Protein AF-X1DRN3-F1 (afdb_monomer_lite)

Secondary structure (DSSP, 8-state):
--THHHHHHHHHHHHHHHHHHHHHHTGGGS-HHHHHHHHHHHHHHHHHHTT----HHHHHHHHHHHHHHHH---TTHHHHTT---------

pLDDT: mean 74.1, std 18.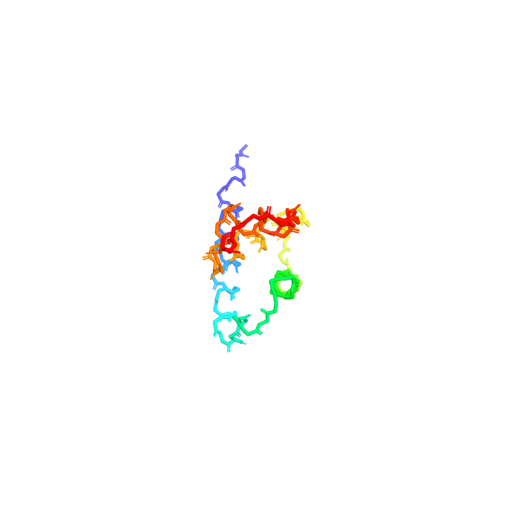59, range [34.59, 92.56]

Foldseek 3Di:
DDPPVVLVVVLVVLLVVLLVVCVVVVCVPPDLVVQLVVLLVSSVVCCVVVVPDDDPVSSNVSSVVSSCVPVPPDPVVVVVVPDPPPDDDDD

Radius of gyration: 16.75 Å; chains: 1; bounding box: 47×30×55 Å

Sequence (91 aa):
MSSIDGDIDISNYLSKKILKKIKAVDLSKLLPDARLKRIDKYLREIVEDEKIIISQKEICKLAREIYEDSFSFGPVSFLINGVTLKGLILW

Organism: NCBI:txid412755

Structure (mmCIF, N/CA/C/O backbone):
data_AF-X1DRN3-F1
#
_entry.id   AF-X1DRN3-F1
#
loop_
_atom_site.group_PDB
_atom_site.id
_atom_site.type_symbol
_atom_site.label_atom_id
_atom_site.label_alt_id
_atom_site.label_comp_id
_atom_site.label_asym_id
_atom_site.label_entity_id
_atom_site.label_seq_id
_atom_site.pdbx_PDB_ins_code
_atom_site.Cartn_x
_atom_site.Cartn_y
_atom_site.Cartn_z
_atom_site.occupancy
_atom_site.B_iso_or_equiv
_atom_site.auth_seq_id
_atom_site.auth_comp_id
_atom_site.auth_asym_id
_atom_site.auth_atom_id
_atom_site.pdbx_PDB_model_num
ATOM 1 N N . MET A 1 1 ? -2.456 10.279 27.126 1.00 34.59 1 MET A N 1
ATOM 2 C CA . MET A 1 1 ? -1.947 8.949 26.737 1.00 34.59 1 MET A CA 1
ATOM 3 C C . MET A 1 1 ? -1.579 8.984 25.271 1.00 34.59 1 MET A C 1
ATOM 5 O O . MET A 1 1 ? -2.369 9.473 24.476 1.00 34.59 1 MET A O 1
ATOM 9 N N . SER A 1 2 ? -0.374 8.535 24.945 1.00 37.09 2 SER A N 1
ATOM 10 C CA . SER A 1 2 ? 0.216 8.617 23.612 1.00 37.09 2 SER A CA 1
ATOM 11 C C . SER A 1 2 ? -0.273 7.456 22.744 1.00 37.09 2 SER A C 1
ATOM 13 O O . SER A 1 2 ? 0.128 6.317 22.960 1.00 37.09 2 SER A O 1
ATOM 15 N N . SER A 1 3 ? -1.128 7.741 21.763 1.00 46.41 3 SER A N 1
ATOM 16 C CA . SER A 1 3 ? -1.671 6.786 20.779 1.00 46.41 3 SER A CA 1
ATOM 17 C C . SER A 1 3 ? -0.650 6.371 19.706 1.00 46.41 3 SER A C 1
ATOM 19 O O . SER A 1 3 ? -0.996 6.241 18.540 1.00 46.41 3 SER A O 1
ATOM 21 N N . ILE A 1 4 ? 0.627 6.235 20.071 1.00 52.88 4 ILE A N 1
ATOM 22 C CA . ILE A 1 4 ? 1.725 6.043 19.107 1.00 52.88 4 ILE A CA 1
ATOM 23 C C . ILE A 1 4 ? 1.872 4.557 18.729 1.00 52.88 4 ILE A C 1
ATOM 25 O O . ILE A 1 4 ? 2.272 4.242 17.615 1.00 52.88 4 ILE A O 1
ATOM 29 N N . ASP A 1 5 ? 1.496 3.644 19.628 1.00 51.06 5 ASP A N 1
ATOM 30 C CA . ASP A 1 5 ? 1.706 2.200 19.451 1.00 51.06 5 ASP A CA 1
ATOM 31 C C . ASP A 1 5 ? 0.763 1.577 18.400 1.00 51.06 5 ASP A C 1
ATOM 33 O O . ASP A 1 5 ? 1.186 0.787 17.561 1.00 51.06 5 ASP A O 1
ATOM 37 N N . GLY A 1 6 ? -0.503 2.016 18.361 1.00 53.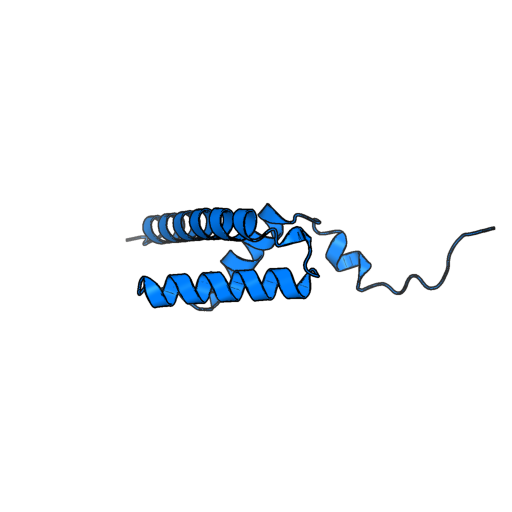81 6 GLY A N 1
ATOM 38 C CA . GLY A 1 6 ? -1.495 1.494 17.411 1.00 53.81 6 GLY A CA 1
ATOM 39 C C . GLY A 1 6 ? -1.261 1.912 15.952 1.00 53.81 6 GLY A C 1
ATOM 40 O O . GLY A 1 6 ? -1.590 1.161 15.038 1.00 53.81 6 GLY A O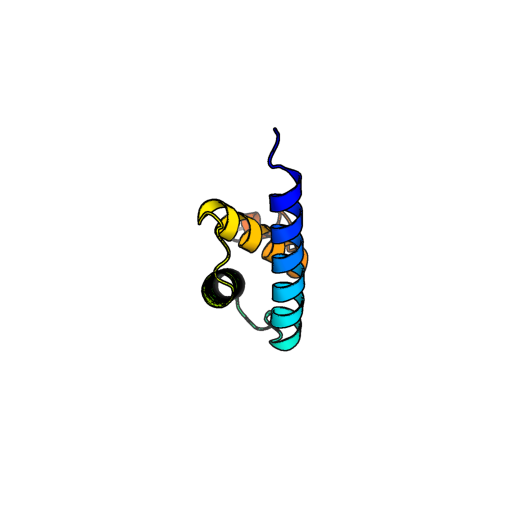 1
ATOM 41 N N . ASP A 1 7 ? -0.665 3.084 15.718 1.00 57.97 7 ASP A N 1
ATOM 42 C CA . ASP A 1 7 ? -0.433 3.626 14.368 1.00 57.97 7 ASP A CA 1
ATOM 43 C C . ASP A 1 7 ? 0.735 2.915 13.653 1.00 57.97 7 ASP A C 1
ATOM 45 O O . ASP A 1 7 ? 0.683 2.632 12.450 1.00 57.97 7 ASP A O 1
ATOM 49 N N . ILE A 1 8 ? 1.773 2.549 14.418 1.00 62.12 8 ILE A N 1
ATOM 50 C CA . ILE A 1 8 ? 2.922 1.771 13.929 1.00 62.12 8 ILE A CA 1
ATOM 51 C C . ILE A 1 8 ? 2.479 0.353 13.543 1.00 62.12 8 ILE A C 1
ATOM 53 O O . ILE A 1 8 ? 2.918 -0.170 12.513 1.00 62.12 8 ILE A O 1
ATOM 57 N N . ASP A 1 9 ? 1.584 -0.254 14.325 1.00 78.69 9 ASP A N 1
ATOM 58 C CA . ASP A 1 9 ? 1.092 -1.607 14.059 1.00 78.69 9 ASP A CA 1
ATOM 59 C C . ASP A 1 9 ? 0.267 -1.671 12.763 1.00 78.69 9 ASP A C 1
ATOM 61 O O . ASP A 1 9 ? 0.548 -2.493 11.884 1.00 78.69 9 ASP A O 1
ATOM 65 N N . ILE A 1 10 ? -0.656 -0.720 12.568 1.00 83.00 10 ILE A N 1
ATOM 66 C CA . ILE A 1 10 ? -1.477 -0.619 11.350 1.00 83.00 10 ILE A CA 1
ATOM 67 C C . ILE A 1 10 ? -0.601 -0.365 10.118 1.00 83.00 10 ILE A C 1
ATOM 69 O O . ILE A 1 10 ? -0.767 -1.025 9.088 1.00 83.00 10 ILE A O 1
ATOM 73 N N . SER A 1 11 ? 0.367 0.548 10.215 1.00 83.31 11 SER A N 1
ATOM 74 C CA . SER A 1 11 ? 1.284 0.870 9.114 1.00 83.31 11 SER A CA 1
ATOM 75 C C . SER A 1 11 ? 2.120 -0.342 8.688 1.00 83.31 11 SER A C 1
ATOM 77 O O . SER A 1 11 ? 2.273 -0.622 7.492 1.00 83.31 11 SER A O 1
ATOM 79 N N . ASN A 1 12 ? 2.617 -1.117 9.655 1.00 87.06 12 ASN A N 1
ATOM 80 C CA . ASN A 1 12 ? 3.379 -2.337 9.398 1.00 87.06 12 ASN A CA 1
ATOM 81 C C . ASN A 1 12 ? 2.494 -3.451 8.813 1.00 87.06 12 ASN A C 1
ATOM 83 O O . ASN A 1 12 ? 2.895 -4.148 7.875 1.00 87.06 12 ASN A O 1
ATOM 87 N N . TYR A 1 13 ? 1.274 -3.606 9.333 1.00 89.50 13 TYR A N 1
ATOM 88 C CA . TYR A 1 13 ? 0.283 -4.547 8.818 1.00 89.50 13 TYR A CA 1
ATOM 89 C C . TYR A 1 13 ? -0.057 -4.264 7.346 1.00 89.50 13 TYR A C 1
ATOM 91 O O . TYR A 1 13 ? 0.078 -5.151 6.493 1.00 89.50 13 TYR A O 1
ATOM 99 N N . LEU A 1 14 ? -0.413 -3.015 7.029 1.00 89.75 14 LEU A N 1
ATOM 100 C CA . LEU A 1 14 ? -0.730 -2.570 5.672 1.00 89.75 14 LEU A CA 1
ATOM 101 C C . LEU A 1 14 ? 0.464 -2.752 4.730 1.00 89.75 14 LEU A C 1
ATOM 103 O O . LEU A 1 14 ? 0.313 -3.337 3.654 1.00 89.75 14 LEU A O 1
ATOM 107 N N . SER A 1 15 ? 1.663 -2.348 5.158 1.00 88.62 15 SER A N 1
ATOM 108 C CA . SER A 1 15 ? 2.897 -2.529 4.384 1.00 88.62 15 SER A CA 1
ATOM 109 C C . SER A 1 15 ? 3.129 -3.990 4.020 1.00 88.62 15 SER A C 1
ATOM 111 O O . SER A 1 15 ? 3.261 -4.324 2.843 1.00 88.62 15 SER A O 1
ATOM 113 N N . LYS A 1 16 ? 3.075 -4.904 4.996 1.00 90.19 16 LYS A N 1
ATOM 114 C CA . LYS A 1 16 ? 3.238 -6.347 4.751 1.00 90.19 16 LYS A CA 1
ATOM 115 C C . LYS A 1 16 ? 2.201 -6.894 3.770 1.00 90.19 16 LYS A C 1
ATOM 117 O O . LYS A 1 16 ? 2.533 -7.739 2.934 1.00 90.19 16 LYS A O 1
ATOM 122 N N . LYS A 1 17 ? 0.949 -6.442 3.859 1.00 90.56 17 LYS A N 1
ATOM 123 C CA . LYS A 1 17 ? -0.145 -6.907 2.995 1.00 90.56 17 LYS A CA 1
ATOM 124 C C . LYS A 1 17 ? 0.030 -6.423 1.555 1.00 90.56 17 LYS A C 1
ATOM 126 O O . LYS A 1 17 ? -0.086 -7.219 0.620 1.00 90.56 17 LYS A O 1
ATOM 131 N N . ILE A 1 18 ? 0.409 -5.160 1.373 1.00 89.94 18 ILE A N 1
ATOM 132 C CA . ILE A 1 18 ? 0.733 -4.595 0.059 1.00 89.94 18 ILE A CA 1
ATOM 133 C C . ILE A 1 18 ? 1.959 -5.277 -0.540 1.00 89.94 18 ILE A C 1
ATOM 135 O O . ILE A 1 18 ? 1.894 -5.706 -1.688 1.00 89.94 18 ILE A O 1
ATOM 139 N N . LEU A 1 19 ? 3.034 -5.462 0.232 1.00 87.81 19 LEU A N 1
ATOM 140 C CA . LEU A 1 19 ? 4.253 -6.145 -0.215 1.00 87.81 19 LEU A CA 1
ATOM 141 C C . LEU A 1 19 ? 3.956 -7.539 -0.791 1.00 87.81 19 LEU A C 1
ATOM 143 O O . LEU A 1 19 ? 4.512 -7.926 -1.820 1.00 87.81 19 LEU A O 1
ATOM 147 N N . LYS A 1 20 ? 3.032 -8.290 -0.177 1.00 88.31 20 LYS A N 1
ATOM 148 C CA . LYS A 1 20 ? 2.564 -9.576 -0.720 1.00 88.31 20 LYS A CA 1
ATOM 149 C C . LYS A 1 20 ? 1.829 -9.402 -2.055 1.00 88.31 20 LYS A C 1
ATOM 151 O O . LYS A 1 20 ? 2.116 -10.128 -3.005 1.00 88.31 20 LYS A O 1
ATOM 156 N N . LYS A 1 21 ? 0.919 -8.425 -2.151 1.00 87.88 21 LYS A N 1
ATOM 157 C CA . LYS A 1 21 ? 0.118 -8.153 -3.360 1.00 87.88 21 LYS A CA 1
ATOM 158 C C . LYS A 1 21 ? 0.989 -7.689 -4.535 1.00 87.88 21 LYS A C 1
ATOM 160 O O . LYS A 1 21 ? 0.808 -8.164 -5.652 1.00 87.88 21 LYS A O 1
ATOM 165 N N . ILE A 1 22 ? 1.969 -6.813 -4.302 1.00 84.94 22 ILE A N 1
ATOM 166 C CA . ILE A 1 22 ? 2.851 -6.305 -5.365 1.00 84.94 22 ILE A CA 1
ATOM 167 C C . ILE A 1 22 ? 3.823 -7.366 -5.890 1.00 84.94 22 ILE A C 1
ATOM 169 O O . ILE A 1 22 ? 4.090 -7.383 -7.091 1.00 84.94 22 ILE A O 1
ATOM 173 N N . LYS A 1 23 ? 4.309 -8.267 -5.021 1.00 81.31 23 LYS A N 1
ATOM 174 C CA . LYS A 1 23 ? 5.153 -9.404 -5.421 1.00 81.31 23 LYS A CA 1
ATOM 175 C C . LYS A 1 23 ? 4.378 -10.388 -6.297 1.00 81.31 23 LYS A C 1
ATOM 177 O O . LYS A 1 23 ? 4.932 -10.891 -7.265 1.00 81.31 23 LYS A O 1
ATOM 182 N N . ALA A 1 24 ? 3.095 -10.610 -6.005 1.00 84.06 24 ALA A N 1
ATOM 183 C CA . ALA A 1 24 ? 2.232 -11.471 -6.814 1.00 84.06 24 ALA A CA 1
ATOM 184 C C . ALA A 1 24 ? 1.914 -10.885 -8.204 1.00 84.06 24 ALA A C 1
ATOM 186 O O . ALA A 1 24 ? 1.770 -11.632 -9.166 1.00 84.06 24 ALA A O 1
ATOM 187 N N . VAL A 1 25 ? 1.798 -9.556 -8.318 1.00 82.00 25 VAL A N 1
ATOM 188 C CA . VAL A 1 25 ? 1.405 -8.866 -9.565 1.00 82.00 25 VAL A CA 1
ATOM 189 C C . VAL A 1 25 ? 2.616 -8.443 -10.421 1.00 82.00 25 VAL A C 1
ATOM 191 O O . VAL A 1 25 ? 2.437 -7.940 -11.525 1.00 82.00 25 VAL A O 1
ATOM 194 N N . ASP A 1 26 ? 3.844 -8.663 -9.941 1.00 77.25 26 ASP A N 1
ATOM 195 C CA . ASP A 1 26 ? 5.105 -8.258 -10.581 1.00 77.25 26 ASP A CA 1
ATOM 196 C C . ASP A 1 26 ? 5.059 -6.826 -11.151 1.00 77.25 26 ASP A C 1
ATOM 198 O O . ASP A 1 26 ? 5.208 -6.562 -12.348 1.00 77.25 26 ASP A O 1
ATOM 202 N N . LEU A 1 27 ? 4.829 -5.862 -10.252 1.00 78.69 27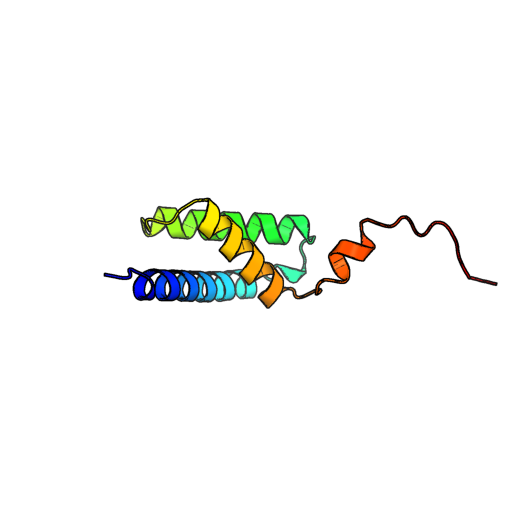 LEU A N 1
ATOM 203 C CA . LEU A 1 27 ? 4.732 -4.438 -10.597 1.00 78.69 27 LEU A CA 1
ATOM 204 C C . LEU A 1 27 ? 6.032 -3.853 -11.184 1.00 78.69 27 LEU A C 1
ATOM 206 O O . LEU A 1 27 ? 6.013 -2.727 -11.685 1.00 78.69 27 LEU A O 1
ATOM 210 N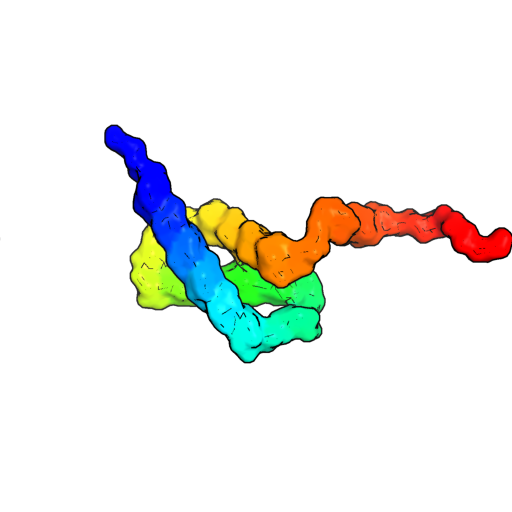 N . SER A 1 28 ? 7.143 -4.597 -11.168 1.00 73.56 28 SER A N 1
ATOM 211 C CA . SER A 1 28 ? 8.415 -4.196 -11.783 1.00 73.56 28 SER A CA 1
ATOM 212 C C . SER A 1 28 ? 8.274 -3.899 -13.284 1.00 73.56 28 SER A C 1
ATOM 214 O O . SER A 1 28 ? 8.983 -3.052 -13.821 1.00 73.56 28 SER A O 1
ATOM 216 N N . LYS A 1 29 ? 7.290 -4.504 -13.957 1.00 79.88 29 LYS A N 1
ATOM 217 C CA . LYS A 1 29 ? 7.004 -4.276 -15.382 1.00 79.88 29 LYS A CA 1
ATOM 218 C C . LYS A 1 29 ? 6.314 -2.941 -15.675 1.00 79.88 29 LYS A C 1
ATOM 220 O O . LYS A 1 29 ? 6.218 -2.545 -16.833 1.00 79.88 29 LYS A O 1
ATOM 225 N N . LEU A 1 30 ? 5.807 -2.249 -14.654 1.00 79.00 30 LEU A N 1
ATOM 226 C CA . LEU A 1 30 ? 5.127 -0.963 -14.813 1.00 79.00 30 LEU A CA 1
ATOM 227 C C . LEU A 1 30 ? 6.113 0.207 -14.731 1.00 79.00 30 LEU A C 1
ATOM 229 O O . LEU A 1 30 ? 7.150 0.104 -14.078 1.00 79.00 30 LEU A O 1
ATOM 233 N N . LEU A 1 31 ? 5.755 1.341 -15.339 1.00 80.31 31 LEU A N 1
ATOM 234 C CA . LEU A 1 31 ? 6.486 2.603 -15.188 1.00 80.31 31 LEU A CA 1
ATOM 235 C C . LEU A 1 31 ? 6.442 3.112 -13.732 1.00 80.31 31 LEU A C 1
ATOM 237 O O . LEU A 1 31 ? 5.444 2.866 -13.049 1.00 80.31 31 LEU A O 1
ATOM 241 N N . PRO A 1 32 ? 7.458 3.866 -13.268 1.00 78.38 32 PRO A N 1
ATOM 242 C CA . PRO A 1 32 ? 7.529 4.424 -11.910 1.00 78.38 32 PRO A CA 1
ATOM 243 C C . PRO A 1 32 ? 6.230 5.090 -11.423 1.00 78.38 32 PRO A C 1
ATOM 245 O O . PRO A 1 32 ? 5.674 4.687 -10.401 1.00 78.38 32 PRO A O 1
ATOM 248 N N . ASP A 1 33 ? 5.670 6.021 -12.201 1.00 77.50 33 ASP A N 1
ATOM 249 C CA . ASP A 1 33 ? 4.401 6.690 -11.876 1.00 77.50 33 ASP A CA 1
ATOM 250 C C . ASP A 1 33 ? 3.220 5.722 -11.757 1.00 77.50 33 ASP A C 1
ATOM 252 O O . ASP A 1 33 ? 2.351 5.867 -10.893 1.00 77.50 33 ASP A O 1
ATOM 256 N N . ALA A 1 34 ? 3.180 4.707 -12.623 1.00 84.50 34 ALA A N 1
ATOM 257 C CA . ALA A 1 34 ? 2.129 3.699 -12.608 1.00 84.50 34 ALA A CA 1
ATOM 258 C C . ALA A 1 34 ? 2.256 2.764 -11.396 1.00 84.50 34 ALA A C 1
ATOM 260 O O . ALA A 1 34 ? 1.234 2.330 -10.865 1.00 84.50 34 ALA A O 1
ATOM 261 N N . ARG A 1 35 ? 3.478 2.484 -10.925 1.00 86.06 35 ARG A N 1
ATOM 262 C CA . ARG A 1 35 ? 3.721 1.691 -9.709 1.00 86.06 35 ARG A CA 1
ATOM 263 C C . ARG A 1 35 ? 3.180 2.407 -8.477 1.00 86.06 35 ARG A C 1
ATOM 265 O O . ARG A 1 35 ? 2.390 1.811 -7.749 1.00 86.06 35 ARG A O 1
ATOM 272 N N . LEU A 1 36 ? 3.531 3.683 -8.285 1.00 85.38 36 LEU A N 1
ATOM 273 C CA . LEU A 1 36 ? 3.077 4.457 -7.125 1.00 85.38 36 LEU A CA 1
ATOM 274 C C . LEU A 1 36 ? 1.549 4.600 -7.101 1.00 85.38 36 LEU A C 1
ATOM 276 O O . LEU A 1 36 ? 0.924 4.328 -6.078 1.00 85.38 36 LEU A O 1
ATOM 280 N N . LYS A 1 37 ? 0.926 4.922 -8.245 1.00 87.88 37 LYS A N 1
ATOM 281 C CA . LYS A 1 37 ? -0.544 4.974 -8.362 1.00 87.88 37 LYS A CA 1
ATOM 282 C C . LYS A 1 37 ? -1.206 3.640 -8.014 1.00 87.88 37 LYS A C 1
ATOM 284 O O . LYS A 1 37 ? -2.292 3.617 -7.442 1.00 87.88 37 LYS A O 1
ATOM 289 N N . ARG A 1 38 ? -0.572 2.520 -8.366 1.00 89.94 38 ARG A N 1
ATOM 290 C CA . ARG A 1 38 ? -1.114 1.184 -8.095 1.00 89.94 38 ARG A CA 1
ATOM 291 C C . ARG A 1 38 ? -0.981 0.792 -6.627 1.00 89.94 38 ARG A C 1
ATOM 293 O O . ARG A 1 38 ? -1.902 0.181 -6.097 1.00 89.94 38 ARG A O 1
ATOM 300 N N . ILE A 1 39 ? 0.115 1.180 -5.978 1.00 89.50 39 ILE A N 1
ATOM 301 C CA . ILE A 1 39 ? 0.313 1.014 -4.533 1.00 89.50 39 ILE A CA 1
ATOM 302 C C . ILE A 1 39 ? -0.723 1.833 -3.753 1.00 89.50 39 ILE A C 1
ATOM 304 O O . ILE A 1 39 ? -1.401 1.268 -2.899 1.00 89.50 39 ILE A O 1
ATOM 308 N N . ASP A 1 40 ? -0.907 3.116 -4.089 1.00 90.94 40 ASP A N 1
ATOM 309 C CA . ASP A 1 40 ? -1.930 3.973 -3.466 1.00 90.94 40 ASP A CA 1
ATOM 310 C C . ASP A 1 40 ? -3.336 3.377 -3.635 1.00 90.94 40 ASP A C 1
ATOM 312 O O . ASP A 1 40 ? -4.070 3.233 -2.658 1.00 90.94 40 ASP A O 1
ATOM 316 N N . LYS A 1 41 ? -3.680 2.920 -4.849 1.00 91.69 41 LYS A N 1
ATOM 317 C CA . LYS A 1 41 ? -4.958 2.244 -5.098 1.00 91.69 41 LYS A CA 1
ATOM 318 C C . LYS A 1 41 ? -5.137 1.014 -4.206 1.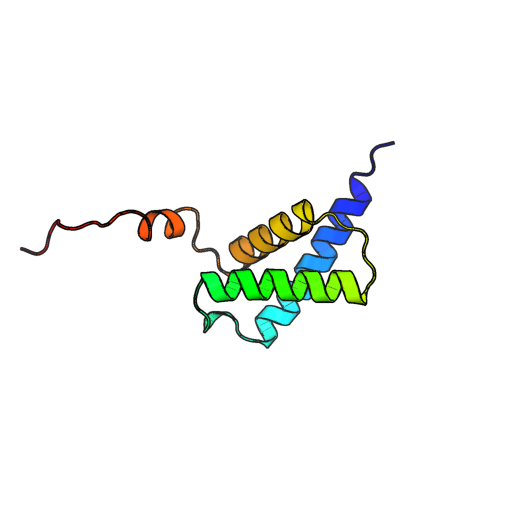00 91.69 41 LYS A C 1
ATOM 320 O O . LYS A 1 41 ? -6.188 0.864 -3.593 1.00 91.69 41 LYS A O 1
ATOM 325 N N . TYR A 1 42 ? -4.134 0.140 -4.122 1.00 91.81 42 TYR A N 1
ATOM 326 C CA . TYR A 1 42 ? -4.226 -1.062 -3.292 1.00 91.81 42 TYR A CA 1
ATOM 327 C C . TYR A 1 42 ? -4.358 -0.740 -1.805 1.00 91.81 42 TYR A C 1
ATOM 329 O O . TYR A 1 42 ? -5.080 -1.447 -1.108 1.00 91.81 42 TYR A O 1
ATOM 337 N N . LEU A 1 43 ? -3.692 0.309 -1.321 1.00 91.12 43 LEU A N 1
ATOM 338 C CA . LEU A 1 43 ? -3.848 0.759 0.059 1.00 91.12 43 LEU A CA 1
ATOM 339 C C . LEU A 1 43 ? -5.271 1.233 0.329 1.00 91.12 43 LEU A C 1
ATOM 341 O O . LEU A 1 43 ? -5.868 0.799 1.307 1.00 91.12 43 LEU A O 1
ATOM 345 N N . ARG A 1 44 ? -5.836 2.060 -0.556 1.00 91.38 44 ARG A N 1
ATOM 346 C CA . ARG A 1 44 ? -7.224 2.526 -0.428 1.00 91.38 44 ARG A CA 1
ATOM 347 C C . ARG A 1 44 ? -8.221 1.375 -0.443 1.00 91.38 44 ARG A C 1
ATOM 349 O O . ARG A 1 44 ? -9.105 1.357 0.400 1.00 91.38 44 ARG A O 1
ATOM 356 N N . GLU A 1 45 ? -8.045 0.411 -1.347 1.00 92.56 45 GLU A N 1
ATOM 357 C CA . GLU A 1 45 ? -8.884 -0.794 -1.399 1.00 92.56 45 GLU A CA 1
ATOM 358 C C . GLU A 1 45 ? -8.856 -1.554 -0.066 1.00 92.56 45 GLU A C 1
ATOM 360 O O . GLU A 1 45 ? -9.905 -1.923 0.440 1.00 92.56 45 GLU A O 1
ATOM 365 N N . ILE A 1 46 ? -7.675 -1.765 0.527 1.00 89.69 46 ILE A N 1
ATOM 366 C CA . ILE A 1 46 ? -7.551 -2.483 1.808 1.00 89.69 46 ILE A CA 1
ATOM 367 C C . ILE A 1 46 ? -8.174 -1.681 2.954 1.00 89.69 46 ILE A C 1
ATOM 369 O O . ILE A 1 46 ? -8.875 -2.244 3.788 1.00 89.69 46 ILE A O 1
ATOM 373 N N . VAL A 1 47 ? -7.920 -0.373 2.997 1.00 89.94 47 VAL A N 1
ATOM 374 C CA . VAL A 1 47 ? -8.459 0.521 4.028 1.00 89.94 47 VAL A CA 1
ATOM 375 C C . VAL A 1 47 ? -9.987 0.555 3.984 1.00 89.94 47 VAL A C 1
ATOM 377 O O . VAL A 1 47 ? -10.622 0.526 5.035 1.00 89.94 47 VAL A O 1
ATOM 380 N N . GLU A 1 48 ? -10.572 0.590 2.787 1.00 90.94 48 GLU A N 1
ATOM 381 C CA . GLU A 1 48 ? -12.023 0.576 2.593 1.00 90.94 48 GLU A CA 1
ATOM 382 C C . GLU A 1 48 ? -12.636 -0.790 2.935 1.00 90.94 48 GLU A C 1
ATOM 384 O O . GLU A 1 48 ? -13.609 -0.847 3.687 1.00 90.94 48 GLU A O 1
ATOM 389 N N . ASP A 1 49 ? -12.038 -1.883 2.449 1.00 91.94 49 ASP A N 1
ATOM 390 C CA . ASP A 1 49 ? -12.504 -3.259 2.675 1.00 91.94 49 ASP A CA 1
ATOM 391 C C . ASP A 1 49 ? -12.474 -3.639 4.164 1.00 91.94 49 ASP A C 1
ATOM 393 O O . ASP A 1 49 ? -13.449 -4.157 4.711 1.00 91.94 49 ASP A O 1
ATOM 397 N N . GLU A 1 50 ? -11.388 -3.293 4.858 1.00 89.56 50 GLU A N 1
ATOM 398 C CA . GLU A 1 50 ? -11.209 -3.593 6.283 1.00 89.56 50 GLU A CA 1
ATOM 399 C C . GLU A 1 50 ? -11.740 -2.487 7.207 1.00 89.56 50 GLU A C 1
ATOM 401 O O . GLU A 1 50 ? -11.638 -2.608 8.429 1.00 89.56 50 GLU A O 1
ATOM 406 N N . LYS A 1 51 ? -12.331 -1.419 6.647 1.00 87.62 51 LYS A N 1
ATOM 407 C CA . LYS A 1 51 ? -12.868 -0.257 7.381 1.00 87.62 51 LYS A CA 1
ATOM 408 C C . LYS A 1 51 ? -11.860 0.353 8.365 1.00 87.62 51 LYS A C 1
ATOM 410 O O . LYS A 1 51 ? -12.213 0.753 9.476 1.00 87.62 51 LYS A O 1
ATOM 415 N N . ILE A 1 52 ? -10.596 0.421 7.955 1.00 86.62 52 ILE A N 1
ATOM 416 C CA . ILE A 1 52 ? -9.502 0.964 8.764 1.00 86.62 52 ILE A CA 1
ATOM 417 C C . ILE A 1 52 ? -9.637 2.488 8.817 1.00 86.62 52 ILE A C 1
ATOM 419 O O . ILE A 1 52 ? -9.747 3.159 7.793 1.00 86.62 52 ILE A O 1
ATOM 423 N N . ILE A 1 53 ? -9.599 3.058 10.019 1.00 87.38 53 ILE A N 1
ATOM 424 C CA . ILE A 1 53 ? -9.653 4.511 10.200 1.00 87.38 53 ILE A CA 1
ATOM 425 C C . ILE A 1 53 ? -8.227 5.054 10.128 1.00 87.38 53 ILE A C 1
ATOM 427 O O . ILE A 1 53 ? -7.490 5.022 11.107 1.00 87.38 53 ILE A O 1
ATOM 431 N N . ILE A 1 54 ? -7.841 5.551 8.956 1.00 85.19 54 ILE A N 1
ATOM 432 C CA . ILE A 1 54 ? -6.531 6.155 8.703 1.00 85.19 54 ILE A CA 1
ATOM 433 C C . ILE A 1 54 ? -6.699 7.422 7.864 1.00 85.19 54 ILE A C 1
ATOM 435 O O . ILE A 1 54 ? -7.578 7.520 7.004 1.00 85.19 54 ILE A O 1
ATOM 439 N N . SER A 1 55 ? -5.868 8.430 8.124 1.00 87.19 55 SER A N 1
ATOM 440 C CA . SER A 1 55 ? -5.944 9.685 7.378 1.00 87.19 55 SER A CA 1
ATOM 441 C C . SER A 1 55 ? -5.401 9.526 5.955 1.00 87.19 55 SER A C 1
ATOM 443 O O . SER A 1 55 ? -4.474 8.757 5.703 1.00 87.19 55 SER A O 1
ATOM 445 N N . GLN A 1 56 ? -5.910 10.332 5.018 1.00 85.19 56 GLN A N 1
ATOM 446 C CA . GLN A 1 56 ? -5.364 10.378 3.656 1.00 85.19 56 GLN A CA 1
ATOM 447 C C . GLN A 1 56 ? -3.866 10.708 3.629 1.00 85.19 56 GLN A C 1
ATOM 449 O O . GLN A 1 56 ? -3.143 10.213 2.768 1.00 85.19 56 GLN A O 1
ATOM 454 N N . LYS A 1 57 ? -3.398 11.534 4.571 1.00 86.69 57 LYS A N 1
ATOM 455 C CA . LYS A 1 57 ? -1.985 11.895 4.695 1.00 86.69 57 LYS A CA 1
ATOM 456 C C . LYS A 1 57 ? -1.128 10.669 5.014 1.00 86.69 57 LYS A C 1
ATOM 458 O O . LYS A 1 57 ? -0.106 10.479 4.361 1.00 86.69 57 LYS A O 1
ATOM 463 N N . GLU A 1 58 ? -1.570 9.836 5.954 1.00 87.25 58 GLU A N 1
ATOM 464 C CA . GLU A 1 58 ? -0.855 8.612 6.327 1.00 87.25 58 GLU A CA 1
ATOM 465 C C . GLU A 1 58 ? -0.905 7.569 5.203 1.00 87.25 58 GLU A C 1
ATOM 467 O O . GLU A 1 58 ? 0.121 6.973 4.898 1.00 87.25 58 GLU A O 1
ATOM 472 N N . ILE A 1 59 ? -2.030 7.431 4.485 1.00 87.38 59 ILE A N 1
ATOM 473 C CA . ILE A 1 59 ? -2.106 6.572 3.284 1.00 87.38 59 ILE A CA 1
ATOM 474 C C . ILE A 1 59 ? -1.060 6.998 2.244 1.00 87.38 59 ILE A C 1
ATOM 476 O O . ILE A 1 59 ? -0.300 6.168 1.746 1.00 87.38 59 ILE A O 1
ATOM 480 N N . CYS A 1 60 ? -0.998 8.295 1.926 1.00 86.88 60 CYS A N 1
ATOM 481 C CA . CYS A 1 60 ? -0.044 8.830 0.955 1.00 86.88 60 CYS A CA 1
ATOM 482 C C . CYS A 1 60 ? 1.411 8.639 1.402 1.00 86.88 60 CYS A C 1
ATOM 484 O O . CYS A 1 60 ? 2.279 8.366 0.570 1.00 86.88 60 CYS A O 1
ATOM 486 N N . LYS A 1 61 ? 1.687 8.800 2.700 1.00 88.69 61 LYS A N 1
ATOM 487 C CA . LYS A 1 61 ? 3.012 8.580 3.282 1.00 88.69 61 LYS A CA 1
ATOM 488 C C . LYS A 1 61 ? 3.412 7.108 3.166 1.00 88.69 61 LYS A C 1
ATOM 490 O O . LYS A 1 61 ? 4.448 6.818 2.577 1.00 88.69 61 LYS A O 1
ATOM 495 N N . LEU A 1 62 ? 2.538 6.200 3.593 1.00 89.50 62 LEU A N 1
ATOM 496 C CA . LEU A 1 62 ? 2.782 4.763 3.554 1.00 89.50 62 LEU A CA 1
ATOM 497 C C . LEU A 1 62 ? 2.966 4.249 2.119 1.00 89.50 62 LEU A C 1
ATOM 499 O O . LEU A 1 62 ? 3.837 3.427 1.852 1.00 89.50 62 LEU A O 1
ATOM 503 N N . ALA A 1 63 ? 2.186 4.764 1.163 1.00 88.56 63 ALA A N 1
ATOM 504 C CA . ALA A 1 63 ? 2.336 4.424 -0.251 1.00 88.56 63 ALA A CA 1
ATOM 505 C C . ALA A 1 63 ? 3.731 4.775 -0.788 1.00 88.56 63 ALA A C 1
ATOM 507 O O . ALA A 1 63 ? 4.308 4.003 -1.557 1.00 88.56 63 ALA A O 1
ATOM 508 N N . ARG A 1 64 ? 4.272 5.932 -0.380 1.00 86.88 64 ARG A N 1
ATOM 509 C CA . ARG A 1 64 ? 5.632 6.356 -0.733 1.00 86.88 64 ARG A CA 1
ATOM 510 C C . ARG A 1 64 ? 6.679 5.490 -0.050 1.00 86.88 64 ARG A C 1
ATOM 512 O O . ARG A 1 64 ? 7.547 4.991 -0.749 1.00 86.88 64 ARG A O 1
ATOM 519 N N . GLU A 1 65 ? 6.550 5.253 1.253 1.00 87.31 65 GLU A N 1
ATOM 520 C CA . GLU A 1 65 ? 7.480 4.405 2.010 1.00 87.31 65 GLU A CA 1
ATOM 521 C C . GLU A 1 65 ? 7.561 2.997 1.405 1.00 87.31 65 GLU A C 1
ATOM 523 O O . GLU A 1 65 ? 8.649 2.507 1.124 1.00 87.31 65 GLU A O 1
ATOM 528 N N . ILE A 1 66 ? 6.419 2.374 1.088 1.00 86.94 66 ILE A N 1
ATOM 529 C CA . ILE A 1 66 ? 6.382 1.059 0.431 1.00 86.94 66 ILE A CA 1
ATOM 530 C C . ILE A 1 66 ? 7.009 1.119 -0.961 1.00 86.94 66 ILE A C 1
ATOM 532 O O . ILE A 1 66 ? 7.716 0.192 -1.355 1.00 86.94 66 ILE A O 1
ATOM 536 N N . TYR A 1 67 ? 6.732 2.168 -1.738 1.00 85.56 67 TYR A N 1
ATOM 537 C CA . TYR A 1 67 ? 7.320 2.326 -3.064 1.00 85.56 67 TYR A CA 1
ATOM 538 C C . TYR A 1 67 ? 8.849 2.445 -2.992 1.00 85.56 67 TYR A C 1
ATOM 540 O O . TYR A 1 67 ? 9.545 1.761 -3.740 1.00 85.56 67 TYR A O 1
ATOM 548 N N . GLU A 1 68 ? 9.365 3.269 -2.083 1.00 83.25 68 GLU A N 1
ATOM 549 C CA . GLU A 1 68 ? 10.799 3.469 -1.866 1.00 83.25 68 GLU A CA 1
ATOM 550 C C . GLU A 1 68 ? 11.480 2.212 -1.315 1.00 83.25 68 GLU A C 1
ATOM 552 O O . GLU A 1 68 ? 12.559 1.863 -1.785 1.00 83.25 68 GLU A O 1
ATOM 557 N N . ASP A 1 69 ? 10.846 1.490 -0.392 1.00 82.56 69 ASP A N 1
ATOM 558 C CA . ASP A 1 69 ? 11.358 0.225 0.151 1.00 82.56 69 ASP A CA 1
ATOM 559 C C . ASP A 1 69 ? 11.371 -0.888 -0.913 1.00 82.56 69 ASP A C 1
ATOM 561 O O . ASP A 1 69 ? 12.346 -1.620 -1.069 1.00 82.56 69 ASP A O 1
ATOM 565 N N . SER A 1 70 ? 10.308 -0.977 -1.720 1.00 78.38 70 SER A N 1
ATOM 566 C CA . SER A 1 70 ? 10.121 -2.071 -2.685 1.00 78.38 70 SER A CA 1
ATOM 567 C C . SER A 1 70 ? 10.858 -1.870 -4.003 1.00 78.38 70 SER A C 1
ATOM 569 O O . SER A 1 70 ? 11.284 -2.840 -4.628 1.00 78.38 70 SER A O 1
ATOM 571 N N . PHE A 1 71 ? 10.930 -0.628 -4.483 1.00 75.31 71 PHE A N 1
ATOM 572 C CA . PHE A 1 71 ? 11.467 -0.304 -5.806 1.00 75.31 71 PHE A CA 1
ATOM 573 C C . PHE A 1 71 ? 12.732 0.528 -5.749 1.00 75.31 71 PHE A C 1
ATOM 575 O O . PHE A 1 71 ? 13.267 0.782 -6.826 1.00 75.31 71 PHE A O 1
ATOM 582 N N . SER A 1 72 ? 13.161 0.931 -4.543 1.00 61.91 72 SER A N 1
ATOM 583 C CA . SER A 1 72 ? 14.386 1.657 -4.197 1.00 61.91 72 SER A CA 1
ATOM 584 C C . SER A 1 72 ? 15.282 1.965 -5.391 1.00 61.91 72 SER A C 1
ATOM 586 O O . SER A 1 72 ? 16.344 1.386 -5.599 1.00 61.91 72 SER A O 1
ATOM 588 N N . PHE A 1 73 ? 14.852 2.929 -6.195 1.00 56.06 73 PHE A N 1
ATOM 589 C CA . PHE A 1 73 ? 15.805 3.839 -6.766 1.00 56.06 73 PHE A CA 1
ATOM 590 C C . PHE A 1 73 ? 15.861 4.969 -5.745 1.00 56.06 73 PHE A C 1
ATOM 592 O O . PHE A 1 73 ? 14.896 5.720 -5.639 1.00 56.06 73 PHE A O 1
ATOM 599 N N . GLY A 1 74 ? 16.943 5.054 -4.969 1.00 47.59 74 GLY A N 1
ATOM 600 C CA . GLY A 1 74 ? 17.111 6.058 -3.914 1.00 47.59 74 GLY A CA 1
ATOM 601 C C . GLY A 1 74 ? 16.974 7.516 -4.399 1.00 47.59 74 GLY A C 1
ATOM 602 O O . GLY A 1 74 ? 16.617 7.755 -5.558 1.00 47.59 74 GLY A O 1
ATOM 603 N N . PRO A 1 75 ? 17.339 8.518 -3.572 1.00 46.38 75 PRO A N 1
ATOM 604 C CA . PRO A 1 75 ? 17.225 9.958 -3.884 1.00 46.38 75 PRO A CA 1
ATOM 605 C C . PRO A 1 75 ? 17.869 10.410 -5.216 1.00 46.38 75 PRO A C 1
ATOM 607 O O . PRO A 1 75 ? 17.687 11.541 -5.652 1.00 46.38 75 PRO A O 1
ATOM 610 N N . VAL A 1 76 ? 18.580 9.515 -5.901 1.00 45.38 76 VAL A N 1
ATOM 611 C CA . VAL A 1 76 ? 19.180 9.684 -7.223 1.00 45.38 76 VAL A CA 1
ATOM 612 C C . VAL A 1 76 ? 18.174 9.563 -8.385 1.00 45.38 76 VAL A C 1
ATOM 614 O O . VAL A 1 76 ? 18.379 10.205 -9.409 1.00 45.38 76 VAL A O 1
ATOM 617 N N . SER A 1 77 ? 17.067 8.815 -8.286 1.00 45.72 77 SER A N 1
ATOM 618 C CA . SER A 1 77 ? 16.167 8.653 -9.457 1.00 45.72 77 SER A CA 1
ATOM 619 C C . SER A 1 77 ? 15.233 9.824 -9.718 1.00 45.72 77 SER A C 1
ATOM 621 O O . SER A 1 77 ? 14.907 10.095 -10.874 1.00 45.72 77 SER A O 1
ATOM 623 N N . PHE A 1 78 ? 14.851 10.562 -8.676 1.00 45.38 78 PHE A N 1
ATOM 624 C CA . PHE A 1 78 ? 14.127 11.821 -8.845 1.00 45.38 78 PHE A CA 1
ATOM 625 C C . PHE A 1 78 ? 15.029 12.942 -9.389 1.00 45.38 78 PHE A C 1
ATOM 627 O O . PHE A 1 78 ? 14.527 13.847 -10.049 1.00 45.38 78 PHE A O 1
ATOM 634 N N . LEU A 1 79 ? 16.353 12.863 -9.193 1.00 48.88 79 LEU A N 1
ATOM 635 C CA . LEU A 1 79 ? 17.300 13.824 -9.774 1.00 48.88 79 LEU A CA 1
ATOM 636 C C . LEU A 1 79 ? 17.511 13.618 -11.283 1.00 48.88 79 LEU A C 1
ATOM 638 O O . LEU A 1 79 ? 17.816 14.576 -11.989 1.00 48.88 79 LEU A O 1
ATOM 642 N N . ILE A 1 80 ? 17.300 12.407 -11.805 1.00 48.62 80 ILE A N 1
ATOM 643 C CA . ILE A 1 80 ? 17.561 12.104 -13.223 1.00 48.62 80 ILE A CA 1
ATOM 644 C C . ILE A 1 80 ? 16.415 12.561 -14.143 1.00 48.62 80 ILE A C 1
ATOM 646 O O . ILE A 1 80 ? 16.663 12.882 -15.301 1.00 48.62 80 ILE A O 1
ATOM 650 N N . ASN A 1 81 ? 15.185 12.702 -13.641 1.00 44.34 81 ASN A N 1
ATOM 651 C CA . ASN A 1 81 ? 14.056 13.180 -14.457 1.00 44.34 81 ASN A CA 1
ATOM 652 C C . ASN A 1 81 ? 13.793 14.694 -14.358 1.00 44.34 81 ASN A C 1
ATOM 654 O O . ASN A 1 81 ? 12.818 15.182 -14.926 1.00 44.34 81 ASN A O 1
ATOM 658 N N . GLY A 1 82 ? 14.660 15.442 -13.666 1.00 48.16 82 GLY A N 1
ATOM 659 C CA . GLY A 1 82 ? 14.584 16.903 -13.545 1.00 48.16 82 GLY A CA 1
ATOM 660 C C . GLY A 1 82 ? 15.742 17.668 -14.191 1.00 48.16 82 GLY A C 1
ATOM 661 O O . GLY A 1 82 ? 15.677 18.892 -14.273 1.00 48.16 82 GLY A O 1
ATOM 662 N N . VAL A 1 83 ? 16.788 16.987 -14.672 1.00 40.06 83 VAL A N 1
ATOM 663 C CA . VAL A 1 83 ? 17.894 17.636 -15.383 1.00 40.06 83 VAL A CA 1
ATOM 664 C C . VAL A 1 83 ? 17.927 17.112 -16.805 1.00 40.06 83 VAL A C 1
ATOM 666 O O . VAL A 1 83 ? 18.392 16.014 -17.096 1.00 40.06 83 VAL A O 1
ATOM 669 N N . THR A 1 84 ? 17.459 17.955 -17.718 1.00 45.28 84 THR A N 1
ATOM 670 C CA . THR A 1 84 ? 17.925 17.920 -19.099 1.00 45.28 84 THR A CA 1
ATOM 671 C C . THR A 1 84 ? 19.438 18.149 -19.073 1.00 45.28 84 THR A C 1
ATOM 673 O O . THR A 1 84 ? 19.894 19.281 -19.189 1.00 45.28 84 THR A O 1
ATOM 676 N N . LEU A 1 85 ? 20.239 17.092 -18.921 1.00 45.38 85 LEU A N 1
ATOM 677 C CA . LEU A 1 85 ? 21.649 17.116 -19.310 1.00 45.38 85 LEU A CA 1
ATOM 678 C C . LEU A 1 85 ? 21.694 17.027 -20.839 1.00 45.38 85 LEU A C 1
ATOM 680 O O . LEU A 1 85 ? 22.109 16.041 -21.443 1.00 45.38 85 LEU A O 1
ATOM 684 N N . LYS A 1 86 ? 21.209 18.097 -21.480 1.00 42.75 86 LYS A N 1
ATOM 685 C CA . LYS A 1 86 ? 21.659 18.467 -22.815 1.00 42.75 86 LYS A CA 1
ATOM 686 C C . LYS A 1 86 ? 23.134 18.815 -22.667 1.00 42.75 86 LYS A C 1
ATOM 688 O O . LYS A 1 86 ? 23.464 19.867 -22.136 1.00 42.75 86 LYS A O 1
ATOM 693 N N . GLY A 1 87 ? 23.980 17.920 -23.159 1.00 50.06 87 GLY A N 1
ATOM 694 C CA . GLY A 1 87 ? 25.407 18.146 -23.321 1.00 50.06 87 GLY A CA 1
ATOM 695 C C . GLY A 1 87 ? 26.199 17.910 -22.044 1.00 50.06 87 GLY A C 1
ATOM 696 O O . GLY A 1 87 ? 26.237 18.754 -21.162 1.00 50.06 87 GLY A O 1
ATOM 697 N N . LEU A 1 88 ? 26.902 16.784 -21.982 1.00 44.50 88 LEU A N 1
ATOM 698 C CA . LEU A 1 88 ? 28.346 16.807 -22.193 1.00 44.50 88 LEU A CA 1
ATOM 699 C C . LEU A 1 88 ? 28.878 15.369 -22.302 1.00 44.50 88 LEU A C 1
ATOM 701 O O . LEU A 1 88 ? 28.583 14.521 -21.467 1.00 44.50 88 LEU A O 1
ATOM 705 N N . ILE A 1 89 ? 29.732 15.191 -23.312 1.00 44.84 89 ILE A N 1
ATOM 706 C CA . ILE A 1 89 ? 30.763 14.156 -23.465 1.00 44.84 89 ILE A CA 1
ATOM 707 C C . ILE A 1 89 ? 30.304 12.839 -24.109 1.00 44.84 89 ILE A C 1
ATOM 709 O O . ILE A 1 89 ? 30.054 11.827 -23.460 1.00 44.84 89 ILE A O 1
ATOM 713 N N . LEU A 1 90 ? 30.338 12.850 -25.442 1.00 37.91 90 LEU A N 1
ATOM 714 C CA . LEU A 1 90 ? 31.005 11.802 -26.210 1.00 37.91 90 LEU A CA 1
ATOM 715 C C . LEU A 1 90 ? 31.794 12.478 -27.344 1.00 37.91 90 LEU A C 1
ATOM 717 O O . LEU A 1 90 ? 31.187 13.143 -28.182 1.00 37.91 90 LEU A O 1
ATOM 721 N N . TRP A 1 91 ? 33.112 12.234 -27.310 1.00 41.09 91 TRP A N 1
ATOM 722 C CA . TRP A 1 91 ? 34.232 12.734 -28.131 1.00 41.09 91 TRP A CA 1
ATOM 723 C C . TRP A 1 91 ? 34.861 14.059 -27.697 1.00 41.09 91 TRP A C 1
ATOM 725 O O . TRP A 1 91 ? 34.209 15.118 -27.803 1.00 41.09 91 TRP A O 1
#